Protein AF-A0A9N8RZ15-F1 (afdb_monomer_lite)

Structure (mmCIF, N/CA/C/O backbone):
data_AF-A0A9N8RZ15-F1
#
_entry.id   AF-A0A9N8RZ15-F1
#
loop_
_atom_site.group_PDB
_atom_site.id
_atom_site.type_symbol
_atom_site.label_atom_id
_atom_site.label_alt_id
_atom_site.label_comp_id
_atom_site.label_asym_id
_atom_site.label_entity_id
_atom_site.label_seq_id
_atom_site.pdbx_PDB_ins_code
_atom_site.Cartn_x
_atom_site.Cartn_y
_atom_s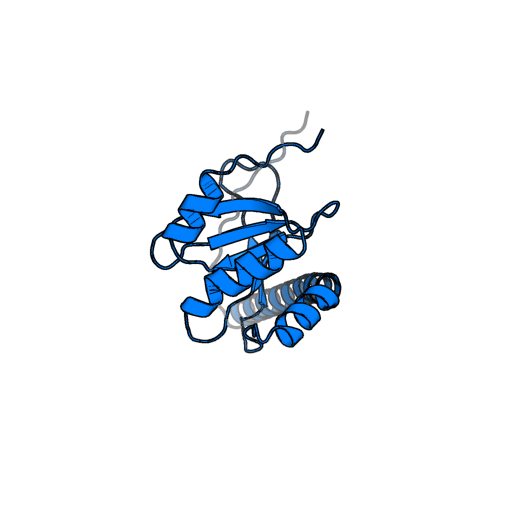ite.Cartn_z
_atom_site.occupancy
_atom_site.B_iso_or_equiv
_atom_site.auth_seq_id
_atom_site.auth_comp_id
_atom_site.auth_asym_id
_atom_site.auth_atom_id
_atom_site.pdbx_PDB_model_num
ATOM 1 N N . MET A 1 1 ? 39.766 15.321 6.191 1.00 40.81 1 MET A N 1
ATOM 2 C CA . MET A 1 1 ? 38.307 15.365 5.941 1.00 40.81 1 MET A CA 1
ATOM 3 C C . MET A 1 1 ? 38.066 15.424 4.437 1.00 40.81 1 MET A C 1
ATOM 5 O O . MET A 1 1 ? 38.219 16.479 3.840 1.00 40.81 1 MET A O 1
ATOM 9 N N . THR A 1 2 ? 37.776 14.293 3.799 1.00 40.31 2 THR A N 1
ATOM 10 C CA . THR A 1 2 ? 37.582 14.197 2.342 1.00 40.31 2 THR A CA 1
ATOM 11 C C . THR A 1 2 ? 36.113 14.468 2.009 1.00 40.31 2 THR A C 1
ATOM 13 O O . THR A 1 2 ? 35.238 13.669 2.340 1.00 40.31 2 THR A O 1
ATOM 16 N N . ARG A 1 3 ? 35.825 15.623 1.391 1.00 45.47 3 ARG A N 1
ATOM 17 C CA . ARG A 1 3 ? 34.489 15.970 0.877 1.00 45.47 3 ARG A CA 1
ATOM 18 C C . ARG A 1 3 ? 34.093 14.960 -0.208 1.00 45.47 3 ARG A C 1
ATOM 20 O O . ARG A 1 3 ? 34.758 14.879 -1.237 1.00 45.47 3 ARG A O 1
ATOM 27 N N . ARG A 1 4 ? 33.016 14.194 0.007 1.00 47.06 4 ARG A N 1
ATOM 28 C CA . ARG A 1 4 ? 32.385 13.389 -1.053 1.00 47.06 4 ARG A CA 1
ATOM 29 C C . ARG A 1 4 ? 31.860 14.338 -2.132 1.00 47.06 4 ARG A C 1
ATOM 31 O O . ARG A 1 4 ? 30.998 15.163 -1.854 1.00 47.06 4 ARG A O 1
ATOM 38 N N . SER A 1 5 ? 32.398 14.211 -3.341 1.00 45.09 5 SER A N 1
ATOM 39 C CA . SER A 1 5 ? 31.876 14.837 -4.556 1.00 45.09 5 SER A CA 1
ATOM 40 C C . SER A 1 5 ? 30.460 14.318 -4.821 1.00 45.09 5 SER A C 1
ATOM 42 O O . SER A 1 5 ? 30.264 13.156 -5.175 1.00 45.09 5 SER A O 1
ATOM 44 N N . THR A 1 6 ? 29.459 15.169 -4.615 1.00 53.53 6 THR A N 1
ATOM 45 C CA . THR A 1 6 ? 28.098 14.992 -5.127 1.00 53.53 6 THR A CA 1
ATOM 46 C C . THR A 1 6 ? 28.079 15.435 -6.586 1.00 53.53 6 THR A C 1
ATOM 48 O O . THR A 1 6 ? 27.642 16.535 -6.910 1.00 53.53 6 THR A O 1
ATOM 51 N N . SER A 1 7 ? 28.598 14.595 -7.485 1.00 54.72 7 SER A N 1
ATOM 52 C CA . SER A 1 7 ? 28.380 14.818 -8.917 1.00 54.72 7 SER A CA 1
ATOM 53 C C . SER A 1 7 ? 26.886 14.645 -9.221 1.00 54.72 7 SER A C 1
ATOM 55 O O . SER A 1 7 ? 26.322 13.609 -8.851 1.00 54.72 7 SER A O 1
ATOM 57 N N . PRO A 1 8 ? 26.219 15.629 -9.851 1.00 55.81 8 PRO A N 1
ATOM 58 C CA . PRO A 1 8 ? 24.822 15.494 -10.229 1.00 55.81 8 PRO A CA 1
ATOM 59 C C . PRO A 1 8 ? 24.697 14.349 -11.235 1.00 55.81 8 PRO A C 1
ATOM 61 O O . PRO A 1 8 ? 25.443 14.273 -12.210 1.00 55.81 8 PRO A O 1
ATOM 64 N N . PHE A 1 9 ? 23.768 13.430 -10.983 1.00 58.12 9 PHE A N 1
ATOM 65 C CA . PHE A 1 9 ? 23.451 12.362 -11.922 1.00 58.12 9 PHE A CA 1
ATOM 66 C C . PHE A 1 9 ? 22.898 12.995 -13.205 1.00 58.12 9 PHE A C 1
ATOM 68 O O . PHE A 1 9 ? 21.742 13.414 -13.249 1.00 58.12 9 PHE A O 1
ATOM 75 N N . GLN A 1 10 ? 23.726 13.107 -14.243 1.00 71.69 10 GLN A N 1
ATOM 76 C CA . GLN A 1 10 ? 23.285 13.598 -15.540 1.00 71.69 10 GLN A CA 1
ATOM 77 C C . GLN A 1 10 ? 22.619 12.441 -16.285 1.00 71.69 10 GLN A C 1
ATOM 79 O O . GLN A 1 10 ? 23.270 11.474 -16.684 1.00 71.69 10 GLN A O 1
ATOM 84 N N . TYR A 1 11 ? 21.295 12.510 -16.426 1.00 74.50 11 TYR A N 1
ATOM 85 C CA . TYR A 1 11 ? 20.537 11.512 -17.171 1.00 74.50 11 TYR A CA 1
ATOM 86 C C . TYR A 1 11 ? 20.988 11.510 -18.639 1.00 74.50 11 TYR A C 1
ATOM 88 O O . TYR A 1 11 ? 20.808 12.495 -19.352 1.00 74.50 11 TYR A O 1
ATOM 96 N N . LYS A 1 12 ? 21.569 10.394 -19.092 1.00 79.81 12 LYS A N 1
ATOM 97 C CA . LYS A 1 12 ? 21.875 10.154 -20.506 1.00 79.81 12 LYS A CA 1
ATOM 98 C C . LYS A 1 12 ? 20.713 9.394 -21.138 1.00 79.81 12 LYS A C 1
ATOM 100 O O . LYS A 1 12 ? 20.416 8.271 -20.727 1.00 79.81 12 LYS A O 1
ATOM 105 N N . HIS A 1 13 ? 20.081 9.994 -22.143 1.00 83.19 13 HIS A N 1
ATOM 106 C CA . HIS A 1 13 ? 19.050 9.321 -22.925 1.00 83.19 13 HIS A CA 1
ATOM 107 C C . HIS A 1 13 ? 19.671 8.162 -23.735 1.00 83.19 13 HIS A C 1
ATOM 109 O O . HIS A 1 13 ? 20.679 8.393 -24.408 1.00 83.19 13 HIS A O 1
ATOM 115 N N . PRO A 1 14 ? 19.119 6.934 -23.679 1.00 86.81 14 PRO A N 1
ATOM 116 C CA . PRO A 1 14 ? 19.582 5.823 -24.510 1.00 86.81 14 PRO A CA 1
ATOM 117 C C . PRO A 1 14 ? 19.335 6.137 -25.992 1.00 86.81 14 PRO A C 1
ATOM 119 O O . PRO A 1 14 ? 18.185 6.331 -26.371 1.00 86.81 14 PRO A O 1
ATOM 122 N N . SER A 1 15 ? 20.375 6.185 -26.829 1.00 89.19 15 SER A N 1
ATOM 123 C CA . SER A 1 15 ? 20.234 6.524 -28.259 1.00 89.19 15 SER A CA 1
ATOM 124 C C . SER A 1 15 ? 20.608 5.384 -29.204 1.00 89.19 15 SER A C 1
ATOM 126 O O . SER A 1 15 ? 20.327 5.450 -30.398 1.00 89.19 15 SER A O 1
ATOM 128 N N . THR A 1 16 ? 21.203 4.311 -28.682 1.00 93.06 16 THR A N 1
ATOM 129 C CA . THR A 1 16 ? 21.512 3.098 -29.452 1.00 93.06 16 THR A CA 1
ATOM 130 C C . THR A 1 16 ? 20.626 1.930 -29.034 1.00 93.06 16 THR A C 1
ATOM 132 O O . THR A 1 16 ? 20.180 1.851 -27.889 1.00 93.06 16 THR A O 1
ATOM 135 N N . TYR A 1 17 ? 20.425 0.963 -29.934 1.00 91.06 17 TYR A N 1
ATOM 136 C CA . TYR A 1 17 ? 19.676 -0.261 -29.623 1.00 91.06 17 TYR A CA 1
ATOM 137 C C . TYR A 1 17 ? 20.213 -0.972 -28.368 1.00 91.06 17 TYR A C 1
ATOM 139 O O . TYR A 1 17 ? 19.442 -1.349 -27.487 1.00 91.06 17 TYR A O 1
ATOM 147 N N . ALA A 1 18 ? 21.538 -1.095 -28.236 1.00 92.06 18 ALA A N 1
ATOM 148 C CA . ALA A 1 18 ? 22.164 -1.718 -27.071 1.00 92.06 18 ALA A CA 1
ATOM 149 C C . ALA A 1 18 ? 21.862 -0.959 -25.765 1.00 92.06 18 ALA A C 1
ATOM 151 O O . ALA A 1 18 ? 21.526 -1.577 -24.753 1.00 92.06 18 ALA A O 1
ATOM 152 N N . GLU A 1 19 ? 21.928 0.376 -25.782 1.00 90.75 19 GLU A N 1
ATOM 153 C CA . GLU A 1 19 ? 21.587 1.204 -24.620 1.00 90.75 19 GLU A CA 1
ATOM 154 C C . GLU A 1 19 ? 20.097 1.102 -24.264 1.00 90.75 19 GLU A C 1
ATOM 156 O O . GLU A 1 19 ? 19.759 1.010 -23.081 1.00 90.75 19 GLU A O 1
ATOM 161 N N . ILE A 1 20 ? 19.211 1.058 -25.265 1.00 91.56 20 ILE A N 1
ATOM 162 C CA . ILE A 1 20 ? 17.765 0.879 -25.073 1.00 91.56 20 ILE A CA 1
ATOM 163 C C . ILE A 1 20 ? 17.482 -0.475 -24.412 1.00 91.56 20 ILE A C 1
ATOM 165 O O . ILE A 1 20 ? 16.758 -0.538 -23.418 1.00 91.56 20 ILE A O 1
ATOM 169 N N . VAL A 1 21 ? 18.106 -1.557 -24.892 1.00 92.81 21 VAL A N 1
ATOM 170 C CA . VAL A 1 21 ? 17.965 -2.896 -24.297 1.00 92.81 21 VAL A CA 1
ATOM 171 C C . VAL A 1 21 ? 18.454 -2.914 -22.846 1.00 92.81 21 VAL A C 1
ATOM 173 O O . VAL A 1 21 ? 17.796 -3.491 -21.978 1.00 92.81 21 VAL A O 1
ATOM 176 N N . VAL A 1 22 ? 19.582 -2.266 -22.536 1.00 91.88 22 VAL A N 1
ATOM 177 C CA . VAL A 1 22 ? 20.084 -2.161 -21.153 1.00 91.88 22 VAL A CA 1
ATOM 178 C C . VAL A 1 22 ? 19.117 -1.370 -20.270 1.00 91.88 22 VAL A C 1
ATOM 180 O O . VAL A 1 22 ? 18.841 -1.789 -19.143 1.00 91.88 22 VAL A O 1
ATOM 183 N N . ALA A 1 23 ? 18.577 -0.256 -20.765 1.00 87.81 23 ALA A N 1
ATOM 184 C CA . ALA A 1 23 ? 17.588 0.537 -20.042 1.00 87.81 23 ALA A CA 1
ATOM 185 C C . ALA A 1 23 ? 16.316 -0.277 -19.751 1.00 87.81 23 ALA A C 1
ATOM 187 O O . ALA A 1 23 ? 15.852 -0.293 -18.608 1.00 87.81 23 ALA A O 1
ATOM 188 N N . ALA A 1 24 ? 15.816 -1.031 -20.735 1.00 88.62 24 ALA A N 1
ATOM 189 C CA . ALA A 1 24 ? 14.664 -1.916 -20.575 1.00 88.62 24 ALA A CA 1
ATOM 190 C C . ALA A 1 24 ? 14.923 -3.020 -19.534 1.00 88.62 24 ALA A C 1
ATOM 192 O O . ALA A 1 24 ? 14.106 -3.228 -18.636 1.00 88.62 24 ALA A O 1
ATOM 193 N N . LYS A 1 25 ? 16.095 -3.673 -19.572 1.00 92.25 25 LYS A N 1
ATOM 194 C CA . LYS A 1 25 ? 16.487 -4.678 -18.565 1.00 92.25 25 LYS A CA 1
ATOM 195 C C . LYS A 1 25 ? 16.540 -4.091 -17.153 1.00 92.25 25 LYS A C 1
ATOM 197 O O . LYS A 1 25 ? 16.067 -4.723 -16.209 1.00 92.25 25 LYS A O 1
ATOM 202 N N . ARG A 1 26 ? 17.076 -2.875 -16.995 1.00 88.56 26 ARG A N 1
ATOM 203 C CA . ARG A 1 26 ? 17.105 -2.171 -15.700 1.00 88.56 26 ARG A CA 1
ATOM 204 C C . ARG A 1 26 ? 15.699 -1.842 -15.201 1.00 88.56 26 ARG A C 1
ATOM 206 O O . ARG A 1 26 ? 15.416 -2.065 -14.026 1.00 88.56 26 ARG A O 1
ATOM 213 N N . ALA A 1 27 ? 14.821 -1.349 -16.074 1.00 87.12 27 ALA A N 1
ATOM 214 C CA . ALA A 1 27 ? 13.430 -1.062 -15.728 1.00 87.12 27 ALA A CA 1
ATOM 215 C C . ALA A 1 27 ? 12.683 -2.333 -15.292 1.00 87.12 27 ALA A C 1
ATOM 217 O O . ALA A 1 27 ? 12.009 -2.328 -14.263 1.00 87.12 27 ALA A O 1
ATOM 218 N N . HIS A 1 28 ? 12.877 -3.440 -16.011 1.00 88.81 28 HIS A N 1
ATOM 219 C CA . HIS A 1 28 ? 12.292 -4.734 -15.668 1.00 88.81 28 HIS A CA 1
ATOM 220 C C . HIS A 1 28 ? 12.787 -5.258 -14.310 1.00 88.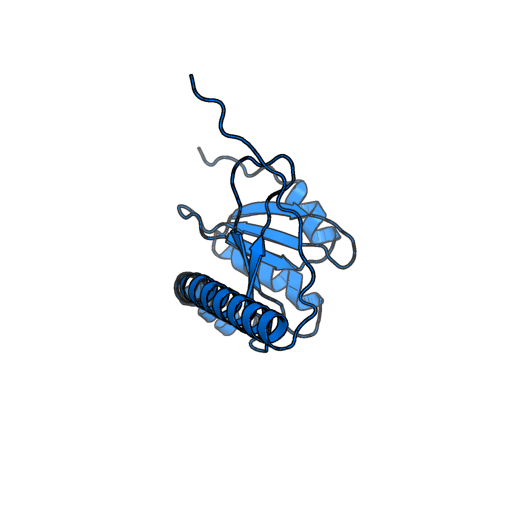81 28 HIS A C 1
ATOM 222 O O . HIS A 1 28 ? 11.984 -5.632 -13.457 1.00 88.81 28 HIS A O 1
ATOM 228 N N . ALA A 1 29 ? 14.100 -5.213 -14.059 1.00 90.50 29 ALA A N 1
ATOM 229 C CA . ALA A 1 29 ? 14.669 -5.610 -12.770 1.00 90.50 29 ALA A CA 1
ATOM 230 C C . ALA A 1 29 ? 14.134 -4.749 -11.611 1.00 90.50 29 ALA A C 1
ATOM 232 O O . ALA A 1 29 ? 13.782 -5.277 -10.555 1.00 90.50 29 ALA A O 1
ATOM 233 N N . LYS A 1 30 ? 14.008 -3.430 -11.822 1.00 86.62 30 LYS A N 1
ATOM 234 C CA . LYS A 1 30 ? 13.390 -2.515 -10.853 1.00 86.62 30 LYS A CA 1
ATOM 235 C C . LYS A 1 30 ? 11.936 -2.902 -10.575 1.00 86.62 30 LYS A C 1
ATOM 237 O O . LYS A 1 30 ? 11.548 -2.982 -9.412 1.00 86.62 30 LYS A O 1
ATOM 242 N N . ARG A 1 31 ? 11.155 -3.200 -11.618 1.00 85.50 31 ARG A N 1
ATOM 243 C CA . ARG A 1 31 ? 9.754 -3.613 -11.475 1.00 85.50 31 ARG A CA 1
ATOM 244 C C . ARG A 1 31 ? 9.616 -4.908 -10.675 1.00 85.50 31 ARG A C 1
ATOM 246 O O . ARG A 1 31 ? 8.783 -4.964 -9.778 1.00 85.50 31 ARG A O 1
ATOM 253 N N . ILE A 1 32 ? 10.453 -5.914 -10.932 1.00 89.19 32 ILE A N 1
ATOM 254 C CA . ILE A 1 32 ? 10.466 -7.159 -10.141 1.00 89.19 32 ILE A CA 1
ATOM 255 C C . ILE A 1 32 ? 10.766 -6.865 -8.667 1.00 89.19 32 ILE A C 1
ATOM 257 O O . ILE A 1 32 ? 10.096 -7.392 -7.781 1.00 89.19 32 ILE A O 1
ATOM 261 N N . ALA A 1 33 ? 11.748 -6.006 -8.385 1.00 88.06 33 ALA A N 1
ATOM 262 C CA . ALA A 1 33 ? 12.084 -5.641 -7.011 1.00 88.06 33 ALA A CA 1
ATOM 263 C C . ALA A 1 33 ? 10.913 -4.943 -6.292 1.00 88.06 33 ALA A C 1
ATOM 265 O O . ALA A 1 33 ? 10.646 -5.236 -5.125 1.00 88.06 33 ALA A O 1
ATOM 266 N N . GLU A 1 34 ? 10.189 -4.061 -6.985 1.00 85.19 34 GLU A N 1
ATOM 267 C CA . GLU A 1 34 ? 8.977 -3.416 -6.466 1.00 85.19 34 GLU A CA 1
ATOM 268 C C . GLU A 1 34 ? 7.857 -4.424 -6.192 1.00 85.19 34 GLU A C 1
ATOM 270 O O . GLU A 1 34 ? 7.251 -4.366 -5.123 1.00 85.19 34 GLU A O 1
ATOM 275 N N . LEU A 1 35 ? 7.615 -5.371 -7.106 1.00 86.69 35 LEU A N 1
ATOM 276 C CA . LEU A 1 35 ? 6.614 -6.429 -6.928 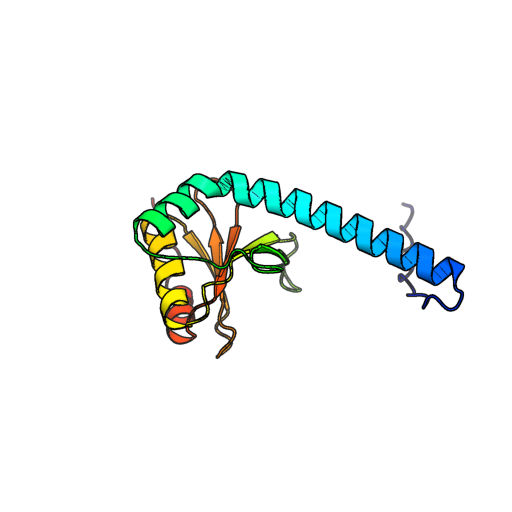1.00 86.69 35 LEU A CA 1
ATOM 277 C C . LEU A 1 35 ? 6.947 -7.324 -5.731 1.00 86.69 35 LEU A C 1
ATOM 279 O O . LEU A 1 35 ? 6.086 -7.578 -4.892 1.00 86.69 35 LEU A O 1
ATOM 283 N N . ASN A 1 36 ? 8.210 -7.727 -5.586 1.00 89.31 36 ASN A N 1
ATOM 284 C CA . ASN A 1 36 ? 8.666 -8.515 -4.440 1.00 89.31 36 ASN A CA 1
ATOM 285 C C . ASN A 1 36 ? 8.513 -7.752 -3.117 1.00 89.31 36 ASN A C 1
ATOM 287 O O . ASN A 1 36 ? 8.174 -8.338 -2.088 1.00 89.31 36 ASN A O 1
ATOM 291 N N . ALA A 1 37 ? 8.757 -6.440 -3.120 1.00 87.06 37 ALA A N 1
ATOM 292 C CA . ALA A 1 37 ? 8.566 -5.607 -1.940 1.00 87.06 37 ALA A CA 1
ATOM 293 C C . ALA A 1 37 ? 7.074 -5.409 -1.606 1.00 87.06 37 ALA A C 1
ATOM 295 O O . ALA A 1 37 ? 6.706 -5.465 -0.432 1.00 87.06 37 ALA A O 1
ATOM 296 N N . ALA A 1 38 ? 6.221 -5.223 -2.618 1.00 87.75 38 ALA A N 1
ATOM 297 C CA . ALA A 1 38 ? 4.773 -5.123 -2.454 1.00 87.75 38 ALA A CA 1
ATOM 298 C C . ALA A 1 38 ? 4.173 -6.438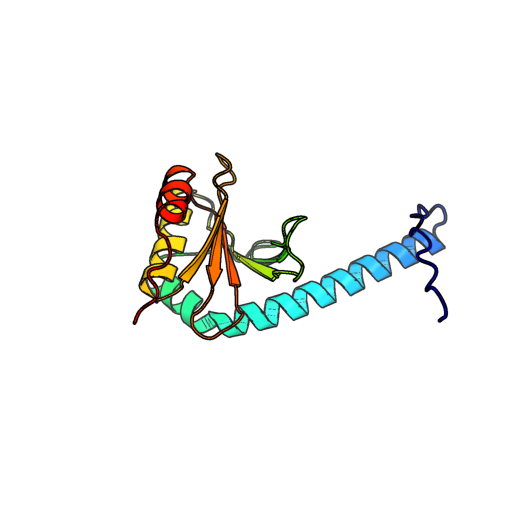 -1.933 1.00 87.75 38 ALA A C 1
ATOM 300 O O . ALA A 1 38 ? 3.414 -6.409 -0.969 1.00 87.75 38 ALA A O 1
ATOM 301 N N . SER A 1 39 ? 4.580 -7.584 -2.490 1.00 90.62 39 SER A N 1
ATOM 302 C CA . SER A 1 39 ? 4.124 -8.922 -2.082 1.00 90.62 39 SER A CA 1
ATOM 303 C C . SER A 1 39 ? 4.303 -9.157 -0.581 1.00 90.62 39 SER A C 1
ATOM 305 O O . SER A 1 39 ? 3.353 -9.546 0.091 1.00 90.62 39 SER A O 1
ATOM 307 N N . LYS A 1 40 ? 5.466 -8.803 -0.016 1.00 90.31 40 LYS A N 1
ATOM 308 C CA . LYS A 1 40 ? 5.703 -8.908 1.435 1.00 90.31 40 LYS A CA 1
ATOM 309 C C . LYS A 1 40 ? 4.713 -8.087 2.263 1.00 90.31 40 LYS A C 1
ATOM 311 O O . LYS A 1 40 ? 4.285 -8.541 3.320 1.00 90.31 40 LYS A O 1
ATOM 316 N N . MET A 1 41 ? 4.369 -6.878 1.812 1.00 90.00 41 MET A N 1
ATOM 317 C CA . MET A 1 41 ? 3.374 -6.052 2.502 1.00 90.00 41 MET A CA 1
ATOM 318 C C . MET A 1 41 ? 1.968 -6.631 2.361 1.00 90.00 41 MET A C 1
ATOM 320 O O . MET A 1 41 ? 1.253 -6.665 3.356 1.00 90.00 41 MET A O 1
ATOM 324 N N . ILE A 1 42 ? 1.603 -7.117 1.171 1.00 90.94 42 ILE A N 1
ATOM 325 C CA . ILE A 1 42 ? 0.300 -7.739 0.897 1.00 90.94 42 ILE A CA 1
ATOM 326 C C . ILE A 1 42 ? 0.092 -8.950 1.810 1.00 90.94 42 ILE A C 1
ATOM 328 O O . ILE A 1 42 ? -0.898 -8.992 2.531 1.00 90.94 42 ILE A O 1
ATOM 332 N N . THR A 1 43 ? 1.056 -9.874 1.873 1.00 92.19 43 THR A N 1
ATOM 333 C CA . THR A 1 43 ? 0.990 -11.034 2.778 1.00 92.19 43 THR A CA 1
ATOM 334 C C . THR A 1 43 ? 0.870 -10.605 4.242 1.00 92.19 43 THR A C 1
ATOM 336 O O . THR A 1 43 ? 0.120 -11.194 5.011 1.00 92.19 43 THR A O 1
ATOM 339 N N . ALA A 1 44 ? 1.556 -9.534 4.651 1.00 90.94 44 ALA A N 1
ATOM 340 C CA . ALA A 1 44 ? 1.477 -9.055 6.029 1.00 90.94 44 ALA A CA 1
ATOM 341 C C . ALA A 1 44 ? 0.094 -8.487 6.411 1.00 90.94 44 ALA A C 1
ATOM 343 O O . ALA A 1 44 ? -0.251 -8.493 7.597 1.00 90.94 44 ALA A O 1
ATOM 344 N N . ILE A 1 45 ? -0.679 -7.987 5.441 1.00 92.06 45 ILE A N 1
ATOM 345 C CA . ILE A 1 45 ? -2.031 -7.435 5.644 1.00 92.06 45 ILE A CA 1
ATOM 346 C C . ILE A 1 45 ? -3.145 -8.382 5.181 1.00 92.06 45 ILE A C 1
ATOM 348 O O . ILE A 1 45 ? -4.316 -8.027 5.266 1.00 92.06 45 ILE A O 1
ATOM 352 N N . GLU A 1 46 ? -2.807 -9.584 4.713 1.00 93.56 46 GLU A N 1
ATOM 353 C CA . GLU A 1 46 ? -3.760 -10.577 4.209 1.00 93.56 46 GLU A CA 1
ATOM 354 C C . GLU A 1 46 ? -4.931 -10.851 5.173 1.00 93.56 46 GLU A C 1
ATOM 356 O O . GLU A 1 46 ? -6.072 -10.830 4.712 1.00 93.56 46 GLU A O 1
ATOM 361 N N . PRO A 1 47 ? -4.731 -10.992 6.503 1.00 93.19 47 PRO A N 1
ATOM 362 C CA . PRO A 1 47 ? -5.852 -11.174 7.428 1.00 93.19 47 PRO A CA 1
ATOM 363 C C . PRO A 1 47 ? -6.819 -9.984 7.458 1.00 93.19 47 PRO A C 1
ATOM 365 O O . PRO A 1 47 ? -8.015 -10.155 7.692 1.00 93.19 47 PRO A O 1
ATOM 368 N N . ASP A 1 48 ? -6.311 -8.769 7.240 1.00 92.19 48 ASP A N 1
ATOM 369 C CA . ASP A 1 48 ? -7.139 -7.569 7.168 1.00 92.19 48 ASP A CA 1
ATO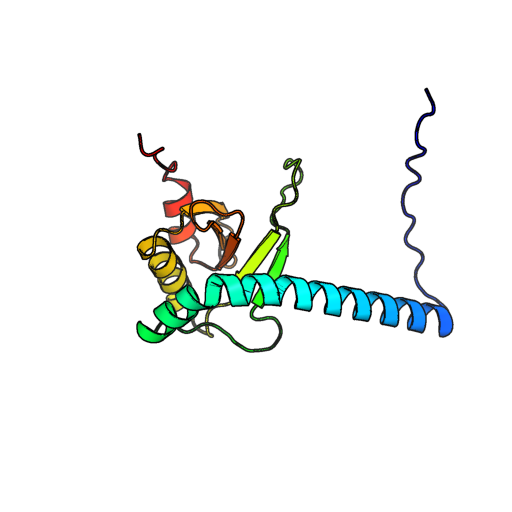M 370 C C . ASP A 1 48 ? -7.913 -7.526 5.849 1.00 92.19 48 ASP A C 1
ATOM 372 O O . ASP A 1 48 ? -9.109 -7.251 5.858 1.00 92.19 48 ASP A O 1
ATOM 376 N N . LEU A 1 49 ? -7.270 -7.883 4.734 1.00 91.06 49 LEU A N 1
ATOM 377 C CA . LEU A 1 49 ? -7.918 -7.982 3.425 1.00 91.06 49 LEU A CA 1
ATOM 378 C C . LEU A 1 49 ? -9.025 -9.047 3.403 1.00 91.06 49 LEU A C 1
ATOM 380 O O . LEU A 1 49 ? -10.124 -8.781 2.916 1.00 91.06 49 LEU A O 1
ATOM 384 N N . ALA A 1 50 ? -8.777 -10.220 3.990 1.00 92.69 50 ALA A N 1
ATOM 385 C CA . ALA A 1 50 ? -9.776 -11.278 4.122 1.00 92.69 50 ALA A CA 1
ATOM 386 C C . ALA A 1 50 ? -10.982 -10.817 4.956 1.00 92.69 50 ALA A C 1
ATOM 388 O O . ALA A 1 50 ? -12.130 -11.090 4.604 1.00 92.69 50 ALA A O 1
ATOM 389 N N . ALA A 1 51 ? -10.738 -10.065 6.033 1.00 91.69 51 ALA A N 1
ATOM 390 C CA . ALA A 1 51 ? -11.807 -9.514 6.855 1.00 91.69 51 ALA A CA 1
ATOM 391 C C . ALA A 1 51 ? -12.637 -8.448 6.122 1.00 91.69 51 ALA A C 1
ATOM 393 O O . ALA A 1 51 ? -13.851 -8.407 6.306 1.00 91.69 51 ALA A O 1
ATOM 394 N N . LEU A 1 52 ? -12.016 -7.616 5.277 1.00 89.38 52 LEU A N 1
ATOM 395 C CA . LEU A 1 52 ? -12.744 -6.670 4.422 1.00 89.38 52 LEU A CA 1
ATOM 396 C C . LEU A 1 52 ? -13.661 -7.400 3.439 1.00 89.38 52 LEU A C 1
ATOM 398 O O . LEU A 1 52 ? -14.842 -7.067 3.336 1.00 89.38 52 LEU A O 1
ATOM 402 N N . ALA A 1 53 ? -13.147 -8.437 2.776 1.00 89.56 53 ALA A N 1
ATOM 403 C CA . ALA A 1 53 ? -13.931 -9.239 1.843 1.00 89.56 53 ALA A CA 1
ATOM 404 C C . ALA A 1 53 ? -15.118 -9.930 2.538 1.00 89.56 53 ALA A C 1
ATOM 406 O O . ALA A 1 53 ? -16.221 -9.945 1.994 1.00 89.56 53 ALA A O 1
ATOM 407 N N . ALA A 1 54 ? -14.926 -10.428 3.765 1.00 89.94 54 ALA A N 1
ATOM 408 C CA . ALA A 1 54 ? -16.001 -11.005 4.576 1.00 89.94 54 ALA A CA 1
ATOM 409 C C . ALA A 1 54 ? -17.101 -9.988 4.945 1.00 89.94 54 ALA A C 1
ATOM 411 O O . ALA A 1 54 ? -18.244 -10.374 5.169 1.00 89.94 54 ALA A O 1
ATOM 412 N N . GLN A 1 55 ? -16.777 -8.691 4.975 1.00 88.06 55 GLN A N 1
ATOM 413 C CA . GLN A 1 55 ? -17.728 -7.591 5.182 1.00 88.06 55 GLN A CA 1
ATOM 414 C C . GLN A 1 55 ? -18.345 -7.073 3.869 1.00 88.06 55 GLN A C 1
ATOM 416 O O . GLN A 1 55 ? -19.074 -6.082 3.881 1.00 88.06 55 GLN A O 1
ATOM 421 N N . GLY A 1 56 ? -18.046 -7.703 2.727 1.00 86.31 56 GLY A N 1
ATOM 422 C CA . GLY A 1 56 ? -18.501 -7.257 1.407 1.00 86.31 56 GLY A CA 1
ATOM 423 C C . GLY A 1 56 ? -17.762 -6.022 0.878 1.00 86.31 56 GLY A C 1
ATOM 424 O O . GLY A 1 56 ? -18.230 -5.379 -0.061 1.00 86.31 56 GLY A O 1
ATOM 425 N N . ILE A 1 57 ? -16.618 -5.665 1.472 1.00 87.50 57 ILE A N 1
ATOM 426 C CA . ILE A 1 57 ? -15.772 -4.557 1.025 1.00 87.50 57 ILE A CA 1
ATOM 427 C C . ILE A 1 57 ? -14.683 -5.126 0.121 1.00 87.50 57 ILE A C 1
ATOM 429 O O . ILE A 1 57 ? -13.693 -5.698 0.579 1.00 87.50 57 ILE A O 1
ATOM 433 N N . TYR A 1 58 ? -14.874 -4.956 -1.184 1.00 85.31 58 TYR A N 1
ATOM 434 C CA . TYR A 1 58 ? -13.966 -5.479 -2.199 1.00 85.31 58 TYR A CA 1
ATOM 435 C C . TYR A 1 58 ? -12.966 -4.430 -2.681 1.00 85.31 58 TYR A C 1
ATOM 437 O O . TYR A 1 58 ? -13.277 -3.248 -2.841 1.00 85.31 58 TYR A O 1
ATOM 445 N N . TYR A 1 59 ? -11.762 -4.903 -2.977 1.00 86.50 59 TYR A N 1
ATOM 446 C CA . TYR A 1 59 ? -10.654 -4.124 -3.512 1.00 86.50 59 TYR A CA 1
ATOM 447 C C . TYR A 1 59 ? -10.260 -4.623 -4.898 1.00 86.50 59 TYR A C 1
ATOM 449 O O . TYR A 1 59 ? -10.571 -5.749 -5.286 1.00 86.50 59 TYR A O 1
ATOM 457 N N . SER A 1 60 ? -9.576 -3.774 -5.659 1.00 85.75 60 SER A N 1
ATOM 458 C CA . SER A 1 60 ? -9.129 -4.140 -6.997 1.00 85.75 60 SER A CA 1
ATOM 459 C C . SER A 1 60 ? -7.967 -5.142 -6.932 1.00 85.75 60 SER A C 1
ATOM 461 O O . SER A 1 60 ? -7.026 -4.980 -6.153 1.00 85.75 60 SER A O 1
ATOM 463 N N . ILE A 1 61 ? -8.023 -6.175 -7.774 1.00 83.12 61 ILE A N 1
ATOM 464 C CA . ILE A 1 61 ? -6.998 -7.230 -7.912 1.00 83.12 61 ILE A CA 1
ATOM 465 C C . ILE A 1 61 ? -6.308 -7.216 -9.287 1.00 83.12 61 ILE A C 1
ATOM 467 O O . ILE A 1 61 ? -5.532 -8.116 -9.592 1.00 83.12 61 ILE A O 1
ATOM 471 N N . GLY A 1 62 ? -6.633 -6.233 -10.132 1.00 78.94 62 GLY A N 1
ATOM 472 C CA . GLY A 1 62 ? -6.078 -6.118 -11.479 1.00 78.94 62 GLY A CA 1
ATOM 473 C C . GLY A 1 62 ? -4.653 -5.565 -11.508 1.00 78.94 62 GLY A C 1
ATOM 474 O O . GLY A 1 62 ? -4.046 -5.250 -10.481 1.00 78.94 62 GLY A O 1
ATOM 475 N N . ASP A 1 63 ? -4.132 -5.384 -12.717 1.00 73.69 63 ASP A N 1
ATOM 476 C CA . ASP A 1 63 ? -2.831 -4.754 -12.902 1.00 73.69 63 ASP A CA 1
ATOM 477 C C . ASP A 1 63 ? -2.807 -3.358 -12.264 1.00 73.69 63 ASP A C 1
ATOM 479 O O . ASP A 1 63 ? -3.748 -2.575 -12.386 1.00 73.69 63 ASP A O 1
ATOM 483 N N . TYR A 1 64 ? -1.713 -3.047 -11.564 1.00 73.75 64 TYR A N 1
ATOM 484 C CA . TYR A 1 64 ? -1.520 -1.777 -10.850 1.00 73.75 64 TYR A CA 1
ATOM 485 C C . TYR A 1 64 ? -2.551 -1.476 -9.745 1.00 73.75 64 TYR A C 1
ATOM 487 O O . TYR A 1 64 ? -2.632 -0.335 -9.297 1.00 73.75 64 TYR A O 1
ATOM 495 N N . SER A 1 65 ? -3.290 -2.468 -9.242 1.00 81.75 65 SER A N 1
ATOM 496 C CA . SER A 1 65 ? -4.235 -2.247 -8.139 1.00 81.75 65 SER A CA 1
ATOM 497 C C . SER A 1 65 ? -3.574 -2.162 -6.761 1.00 81.75 65 SER A C 1
ATOM 499 O O . SER A 1 65 ? -4.059 -1.454 -5.876 1.00 81.75 65 SER A O 1
ATOM 501 N N . MET A 1 66 ? -2.461 -2.884 -6.584 1.00 88.00 66 MET A N 1
ATOM 502 C CA . MET A 1 66 ? -1.678 -2.925 -5.353 1.00 88.00 66 MET A CA 1
ATOM 503 C C . MET A 1 66 ? -0.198 -2.725 -5.650 1.00 88.00 66 MET A C 1
ATOM 505 O O . MET A 1 66 ? 0.460 -3.575 -6.252 1.00 88.00 66 MET A O 1
ATOM 509 N N . TYR A 1 67 ? 0.347 -1.586 -5.239 1.00 88.19 67 TYR A N 1
ATOM 510 C CA . TYR A 1 67 ? 1.748 -1.253 -5.486 1.00 88.19 67 TYR A CA 1
ATOM 511 C C . TYR A 1 67 ? 2.297 -0.310 -4.423 1.00 88.19 67 TYR A C 1
ATOM 513 O O . TYR A 1 67 ? 1.554 0.375 -3.723 1.00 88.19 67 TYR A O 1
ATOM 521 N N . LEU A 1 68 ? 3.621 -0.281 -4.286 1.00 89.94 68 LEU A N 1
ATOM 522 C CA . LEU A 1 68 ? 4.268 0.625 -3.347 1.00 89.94 68 LEU A CA 1
ATOM 523 C C . LEU A 1 68 ? 4.310 2.040 -3.912 1.00 89.94 68 LEU A C 1
ATOM 525 O O . LEU A 1 68 ? 4.798 2.263 -5.019 1.00 89.94 68 LEU A O 1
ATOM 529 N N . VAL A 1 69 ? 3.854 2.990 -3.108 1.00 89.06 69 VAL A N 1
ATOM 530 C CA . VAL A 1 69 ? 3.992 4.422 -3.353 1.00 89.06 69 VAL A CA 1
ATOM 531 C C . VAL A 1 69 ? 4.947 5.024 -2.336 1.00 89.06 69 VAL A C 1
ATOM 533 O O . VAL A 1 69 ? 4.975 4.625 -1.166 1.00 89.06 69 VAL A O 1
ATOM 536 N N . ASP A 1 70 ? 5.749 5.975 -2.800 1.00 86.75 70 ASP A N 1
ATOM 537 C CA . ASP A 1 70 ? 6.499 6.847 -1.910 1.00 86.75 70 ASP A CA 1
ATOM 538 C C . ASP A 1 70 ? 5.571 7.964 -1.432 1.00 86.75 70 ASP A C 1
ATOM 540 O O . ASP A 1 70 ? 4.908 8.629 -2.229 1.00 86.75 70 ASP A O 1
ATOM 544 N N . TRP A 1 71 ? 5.488 8.114 -0.120 1.00 83.12 71 TRP A N 1
ATOM 545 C CA . TRP A 1 71 ? 4.679 9.114 0.557 1.00 83.12 71 TRP A CA 1
ATOM 546 C C . TRP A 1 71 ? 5.530 10.220 1.186 1.00 83.12 71 TRP A C 1
ATOM 548 O O . TRP A 1 71 ? 4.978 11.135 1.795 1.00 83.12 71 TRP A O 1
ATOM 558 N N . SER A 1 72 ? 6.858 10.154 1.054 1.00 75.94 72 SER A N 1
ATOM 559 C CA . SER A 1 72 ? 7.733 11.217 1.545 1.00 75.94 72 SER A CA 1
ATOM 560 C C . SER A 1 72 ? 7.382 12.560 0.901 1.00 75.94 72 SER A C 1
ATOM 562 O O . SER A 1 72 ? 7.177 12.677 -0.308 1.00 75.94 72 SER A O 1
ATOM 564 N N . THR A 1 73 ? 7.265 13.586 1.738 1.00 64.75 73 THR A N 1
ATOM 565 C CA . THR A 1 73 ? 7.250 14.983 1.298 1.00 64.75 73 THR A CA 1
ATOM 566 C C . THR A 1 73 ? 8.691 15.490 1.213 1.00 64.75 73 THR A C 1
ATOM 568 O O . THR A 1 73 ? 9.598 14.901 1.798 1.00 64.75 73 THR A O 1
ATOM 571 N N . SER A 1 74 ? 8.936 16.589 0.494 1.00 56.47 74 SER A N 1
ATOM 572 C CA . SER A 1 74 ? 10.286 17.164 0.333 1.00 56.47 74 SER A CA 1
ATOM 573 C C . SER A 1 74 ? 10.972 17.545 1.654 1.00 56.47 74 SER A C 1
ATOM 575 O O . SER A 1 74 ? 12.178 17.768 1.678 1.00 56.47 74 SER A O 1
ATOM 577 N N . THR A 1 75 ? 10.208 17.638 2.741 1.00 58.66 75 THR A N 1
ATOM 578 C CA . THR A 1 75 ? 10.653 17.953 4.103 1.00 58.66 75 THR A CA 1
ATOM 579 C C . THR A 1 75 ? 10.886 16.721 4.982 1.00 58.66 75 THR A C 1
ATOM 581 O O . THR A 1 75 ? 11.501 16.851 6.040 1.00 58.66 75 THR A O 1
ATOM 584 N N . ASP A 1 76 ? 10.442 15.528 4.576 1.00 61.88 76 ASP A N 1
ATOM 585 C CA . ASP A 1 76 ? 10.624 14.306 5.359 1.00 61.88 76 ASP A CA 1
ATOM 586 C C . ASP A 1 76 ? 12.041 13.737 5.168 1.00 61.88 76 ASP A C 1
ATOM 588 O O . ASP A 1 76 ? 12.445 13.348 4.074 1.00 61.88 76 ASP A O 1
ATOM 592 N N . SER A 1 77 ? 12.797 13.605 6.261 1.00 57.97 77 SER A N 1
ATOM 593 C CA . SER A 1 77 ? 14.143 13.006 6.253 1.00 57.97 77 SER A CA 1
ATOM 594 C C . SER A 1 77 ? 14.141 11.484 6.051 1.00 57.97 77 SER A C 1
ATOM 596 O O . SER A 1 77 ? 15.188 10.885 5.806 1.00 57.97 77 SER A O 1
ATOM 598 N N . THR A 1 78 ? 12.975 10.839 6.172 1.00 63.06 78 THR A N 1
ATOM 599 C CA . THR A 1 78 ? 12.826 9.381 6.122 1.00 63.06 78 THR A CA 1
ATOM 600 C C . THR A 1 78 ? 11.796 8.982 5.072 1.00 63.06 78 THR A C 1
ATOM 602 O O . THR A 1 78 ? 10.637 9.382 5.147 1.00 63.06 78 THR A O 1
ATOM 605 N N . ALA A 1 79 ? 12.202 8.135 4.122 1.00 67.06 79 ALA A N 1
ATOM 606 C CA . ALA A 1 79 ? 11.317 7.625 3.078 1.00 67.06 79 ALA A CA 1
ATOM 607 C C . ALA A 1 79 ? 10.139 6.835 3.682 1.00 67.06 79 ALA A C 1
ATOM 609 O O . ALA A 1 79 ? 10.328 5.785 4.310 1.00 67.06 79 ALA A O 1
ATOM 610 N N . LYS A 1 80 ? 8.911 7.321 3.473 1.00 81.81 80 LYS A N 1
ATOM 611 C CA . LYS A 1 80 ? 7.675 6.651 3.893 1.00 81.81 80 LYS A CA 1
ATOM 612 C C . LYS A 1 80 ? 7.125 5.858 2.713 1.00 81.81 80 LYS A C 1
ATOM 614 O O . LYS A 1 80 ? 6.476 6.414 1.841 1.00 81.81 80 LYS A O 1
ATOM 619 N N . LYS A 1 81 ? 7.364 4.546 2.682 1.00 88.00 81 LYS A N 1
ATOM 620 C CA . LYS A 1 81 ? 6.710 3.662 1.704 1.00 88.00 81 LYS A CA 1
ATOM 621 C C . LYS A 1 81 ? 5.354 3.206 2.226 1.00 88.00 81 LYS A C 1
ATOM 623 O O . LYS A 1 81 ? 5.255 2.792 3.382 1.00 88.00 81 LYS A O 1
ATOM 628 N N . ALA A 1 82 ? 4.349 3.239 1.363 1.00 91.50 82 ALA A N 1
ATOM 629 C CA . ALA A 1 82 ? 3.011 2.744 1.651 1.00 91.50 82 ALA A CA 1
ATOM 630 C C . ALA A 1 82 ? 2.541 1.813 0.536 1.00 91.50 82 ALA A C 1
ATOM 632 O O . ALA A 1 82 ? 2.849 2.040 -0.633 1.00 91.50 82 ALA A O 1
ATOM 633 N N . LEU A 1 83 ? 1.789 0.773 0.884 1.00 92.81 83 LEU A N 1
ATOM 634 C CA . LEU A 1 83 ? 1.091 -0.044 -0.099 1.00 92.81 83 LEU A CA 1
ATOM 635 C C . LEU A 1 83 ? -0.192 0.681 -0.506 1.00 92.81 83 LEU A C 1
ATOM 637 O O . LEU A 1 83 ? -1.115 0.814 0.294 1.00 92.81 83 LEU A O 1
ATOM 641 N N . ARG A 1 84 ? -0.251 1.171 -1.738 1.00 91.31 84 ARG A N 1
ATOM 642 C CA . ARG A 1 84 ? -1.487 1.701 -2.299 1.00 91.31 84 ARG A CA 1
ATOM 643 C C . ARG A 1 84 ? -2.428 0.554 -2.618 1.00 91.31 84 ARG A C 1
ATOM 645 O O . ARG A 1 84 ? -1.990 -0.415 -3.230 1.00 91.31 84 ARG A O 1
ATOM 652 N N . ILE A 1 85 ? -3.686 0.679 -2.208 1.00 90.88 85 ILE A N 1
ATOM 653 C CA . ILE A 1 85 ? -4.739 -0.290 -2.508 1.00 90.88 85 ILE A CA 1
ATOM 654 C C . ILE A 1 85 ? -5.880 0.459 -3.183 1.00 90.88 85 ILE A C 1
ATOM 656 O O . ILE A 1 85 ? -6.514 1.322 -2.577 1.00 90.88 85 ILE A O 1
ATOM 660 N N . SER A 1 86 ? -6.120 0.149 -4.452 1.00 85.69 86 SER A N 1
ATOM 661 C CA . SER A 1 86 ? -7.242 0.716 -5.194 1.00 85.69 86 SER A CA 1
ATOM 662 C C . SER A 1 86 ? -8.555 0.051 -4.785 1.00 85.69 86 SER A C 1
ATOM 664 O O . SER A 1 86 ? -8.654 -1.179 -4.717 1.00 85.69 86 SER A O 1
ATOM 666 N N . HIS A 1 87 ? -9.585 0.864 -4.560 1.00 77.12 87 HIS A N 1
ATOM 667 C CA . HIS A 1 87 ? -10.950 0.369 -4.414 1.00 77.12 87 HIS A CA 1
ATOM 668 C C . HIS A 1 87 ? -11.510 -0.069 -5.781 1.00 77.12 87 HIS A C 1
ATOM 670 O O . HIS A 1 87 ? -10.967 0.266 -6.838 1.00 77.12 87 HIS A O 1
ATOM 676 N N . SER A 1 88 ? -12.579 -0.866 -5.774 1.00 64.56 88 SER A N 1
ATOM 677 C CA . SER A 1 88 ? -13.301 -1.226 -7.005 1.00 64.56 88 SER A CA 1
ATOM 678 C C . SER A 1 88 ? -13.992 0.005 -7.628 1.00 64.56 88 SER A C 1
ATOM 680 O O . SER A 1 88 ? -14.120 1.025 -6.961 1.00 64.56 88 SER A O 1
ATOM 682 N N . LEU A 1 89 ? -14.413 -0.085 -8.899 1.00 57.38 89 LEU A N 1
ATOM 683 C CA . LEU A 1 89 ? -14.830 0.988 -9.838 1.00 57.38 89 LEU A CA 1
ATOM 684 C C . LEU A 1 89 ? -15.783 2.109 -9.348 1.00 57.38 89 LEU A C 1
ATOM 686 O O . LEU A 1 89 ? -16.045 3.034 -10.111 1.00 57.38 89 LEU A O 1
ATOM 690 N N . TRP A 1 90 ? -16.275 2.088 -8.109 1.00 57.22 90 TRP A N 1
ATOM 691 C CA . TRP A 1 90 ? -17.168 3.108 -7.562 1.00 57.22 90 TRP A CA 1
ATOM 692 C C . TRP A 1 90 ? -16.535 3.799 -6.347 1.00 57.22 90 TRP A C 1
ATOM 694 O O . TRP A 1 90 ? -16.206 3.155 -5.351 1.00 57.22 90 TRP A O 1
ATOM 704 N N . GLY A 1 91 ? -16.376 5.125 -6.428 1.00 54.72 91 GLY A N 1
ATOM 705 C CA . GLY A 1 91 ? -15.746 5.957 -5.390 1.00 54.72 91 GLY A CA 1
ATOM 706 C C . GLY A 1 91 ? -16.429 5.906 -4.019 1.00 54.72 91 GLY A C 1
ATOM 707 O O . GLY A 1 91 ? -15.780 6.138 -3.006 1.00 54.72 91 GLY A O 1
ATOM 708 N N . GLU A 1 92 ? -17.704 5.515 -3.953 1.00 60.69 92 GLU A N 1
ATOM 709 C CA . GLU A 1 92 ? -18.445 5.349 -2.692 1.00 60.69 92 GLU A CA 1
ATOM 710 C C . GLU A 1 92 ? -17.889 4.219 -1.804 1.00 60.69 92 GLU A C 1
ATOM 712 O O . GLU A 1 92 ? -18.092 4.216 -0.588 1.00 60.69 92 GLU A O 1
ATOM 717 N N . TYR A 1 93 ? -17.146 3.266 -2.380 1.00 69.62 93 TYR A N 1
ATOM 718 C CA . TYR A 1 93 ? -16.490 2.201 -1.613 1.00 69.62 93 TYR A CA 1
ATOM 719 C C . TYR A 1 93 ? -15.147 2.629 -1.012 1.00 69.62 93 TYR A C 1
ATOM 721 O O . TYR A 1 93 ? -14.629 1.929 -0.140 1.00 69.62 93 TYR A O 1
ATOM 729 N N . ALA A 1 94 ? -14.599 3.770 -1.436 1.00 79.56 94 ALA A N 1
ATOM 730 C CA . ALA A 1 94 ? -13.314 4.276 -0.969 1.00 79.56 94 ALA A CA 1
ATOM 731 C C . ALA A 1 94 ? -13.366 4.612 0.533 1.00 79.56 94 ALA A C 1
ATOM 733 O O . ALA A 1 94 ? -12.607 4.060 1.331 1.00 79.56 94 ALA A O 1
ATOM 734 N N . ASP A 1 95 ? -14.363 5.400 0.945 1.00 88.38 95 ASP A N 1
ATOM 735 C CA . ASP A 1 95 ? -14.552 5.799 2.347 1.00 88.38 95 ASP A CA 1
ATOM 736 C C . ASP A 1 95 ? -14.902 4.603 3.239 1.00 88.38 95 ASP A C 1
ATOM 738 O O . ASP A 1 95 ? -14.437 4.507 4.380 1.00 88.38 95 ASP A O 1
ATOM 742 N N . ARG A 1 96 ? -15.668 3.639 2.705 1.00 88.06 96 ARG A N 1
ATOM 743 C CA . ARG A 1 96 ? -15.982 2.381 3.401 1.00 88.06 96 ARG A CA 1
ATOM 744 C C . ARG A 1 96 ? -14.723 1.579 3.691 1.00 88.06 96 ARG A C 1
ATOM 746 O O . ARG A 1 96 ? -14.574 1.066 4.797 1.00 88.06 96 ARG A O 1
ATOM 753 N N . MET A 1 97 ? -13.809 1.501 2.726 1.00 89.12 97 MET A N 1
ATOM 754 C CA . MET A 1 97 ? -12.545 0.798 2.901 1.00 89.12 97 MET A CA 1
ATOM 755 C C . MET A 1 97 ? -11.689 1.449 3.987 1.00 89.12 97 MET A C 1
ATOM 757 O O . MET A 1 97 ? -11.209 0.752 4.881 1.00 89.12 97 MET A O 1
ATOM 761 N N . VAL A 1 98 ? -11.547 2.779 3.963 1.00 91.25 98 VAL A N 1
ATOM 762 C CA . VAL A 1 98 ? -10.807 3.505 5.006 1.00 91.25 98 VAL A CA 1
ATOM 763 C C . VAL A 1 98 ? -11.445 3.279 6.377 1.00 91.25 98 VAL A C 1
ATOM 765 O O . VAL A 1 98 ? -10.755 2.900 7.322 1.00 91.25 98 VAL A O 1
ATOM 768 N N . SER A 1 99 ? -12.764 3.439 6.474 1.00 91.38 99 SER A N 1
ATOM 769 C CA . SER A 1 99 ? -13.520 3.263 7.719 1.00 91.38 99 SER A CA 1
ATOM 770 C C . SER A 1 99 ? -13.372 1.854 8.290 1.00 91.38 99 SER A C 1
ATOM 772 O O . SER A 1 99 ? -13.190 1.688 9.495 1.00 91.38 99 SER A O 1
ATOM 774 N N . ALA A 1 100 ? -13.383 0.831 7.436 1.00 91.81 100 ALA A N 1
ATOM 775 C CA . ALA A 1 100 ? -13.225 -0.552 7.860 1.00 91.81 100 ALA A CA 1
ATOM 776 C C . ALA A 1 100 ? -11.813 -0.852 8.387 1.00 91.81 100 ALA A C 1
ATOM 778 O O . ALA A 1 100 ? -11.670 -1.556 9.386 1.00 91.81 100 ALA A O 1
ATOM 779 N N . PHE A 1 101 ? -10.763 -0.272 7.796 1.00 93.00 101 PHE A N 1
ATOM 780 C CA . PHE A 1 101 ? -9.419 -0.364 8.374 1.00 93.00 101 PHE A CA 1
ATOM 781 C C . PHE A 1 101 ? -9.323 0.355 9.726 1.00 93.00 101 PHE A C 1
ATOM 783 O O . PHE A 1 101 ? -8.752 -0.198 10.669 1.00 93.00 101 PHE A O 1
ATOM 790 N N . LEU A 1 102 ? -9.913 1.548 9.853 1.00 93.31 102 LEU A N 1
ATOM 791 C CA . LEU A 1 102 ? -9.951 2.290 11.120 1.00 93.31 102 LEU A CA 1
ATOM 792 C C . LEU A 1 102 ? -10.690 1.509 12.216 1.00 93.31 102 LEU A C 1
ATOM 794 O O . LEU A 1 102 ? -10.186 1.393 13.330 1.00 93.31 102 LEU A O 1
ATOM 798 N N . ALA A 1 103 ? -11.826 0.887 11.891 1.00 92.31 103 ALA A N 1
ATOM 799 C CA . ALA A 1 103 ? -12.581 0.035 12.814 1.00 92.31 103 ALA A CA 1
ATOM 800 C C . ALA A 1 103 ? -11.778 -1.188 13.296 1.00 92.31 103 ALA A C 1
ATOM 802 O O . ALA A 1 103 ? -12.016 -1.705 14.386 1.00 92.31 103 ALA A O 1
ATOM 803 N N . ARG A 1 104 ? -10.788 -1.633 12.513 1.00 90.38 104 ARG A N 1
ATOM 804 C CA . ARG A 1 104 ? -9.840 -2.700 12.878 1.00 90.38 104 ARG A CA 1
ATOM 805 C C . ARG A 1 104 ? -8.618 -2.190 13.648 1.00 90.38 104 ARG A C 1
ATOM 807 O O . ARG A 1 104 ? -7.672 -2.942 13.878 1.00 90.38 104 ARG A O 1
ATOM 814 N N . GLY A 1 105 ? -8.625 -0.919 14.040 1.00 91.12 105 GLY A N 1
ATOM 815 C CA . GLY A 1 105 ? -7.585 -0.294 14.844 1.00 91.12 105 GLY A CA 1
ATOM 816 C C . GLY A 1 105 ? -6.416 0.262 14.041 1.00 91.12 105 GLY A C 1
ATOM 817 O O . GLY A 1 105 ? -5.402 0.604 14.641 1.00 91.12 105 GLY A O 1
ATOM 818 N N . TRP A 1 106 ? -6.503 0.366 12.710 1.00 94.12 106 TRP A N 1
ATOM 819 C CA . TRP A 1 106 ? -5.503 1.128 11.959 1.00 94.12 106 TRP A CA 1
ATOM 820 C C . TRP A 1 106 ? -5.543 2.602 12.365 1.00 94.12 106 TRP A C 1
ATOM 822 O O . TRP A 1 106 ? -6.598 3.145 12.678 1.00 94.12 106 TRP A O 1
ATOM 832 N N . VAL A 1 107 ? -4.379 3.247 12.369 1.00 92.06 107 VAL A N 1
ATOM 833 C CA . VAL A 1 107 ? -4.230 4.638 12.811 1.00 92.06 107 VAL A CA 1
ATOM 834 C C . VAL A 1 107 ? -3.955 5.521 11.604 1.00 92.06 107 VAL A C 1
ATOM 836 O O . VAL A 1 107 ? -3.170 5.145 10.732 1.00 92.06 107 VAL A O 1
ATOM 839 N N . VAL A 1 108 ? -4.574 6.698 11.559 1.00 92.25 108 VAL A N 1
ATOM 840 C CA . VAL A 1 108 ? -4.266 7.717 10.550 1.00 92.25 108 VAL A CA 1
ATOM 841 C C . VAL A 1 108 ? -2.870 8.277 10.822 1.00 92.25 108 VAL A C 1
ATOM 843 O O . VAL A 1 108 ? -2.622 8.824 11.892 1.00 92.25 108 VAL A O 1
ATOM 846 N N . ASP A 1 109 ? -1.955 8.112 9.867 1.00 89.25 109 ASP A N 1
ATOM 847 C CA . ASP A 1 109 ? -0.606 8.697 9.918 1.00 89.25 109 ASP A CA 1
ATOM 848 C C . ASP A 1 109 ? -0.627 10.090 9.264 1.00 89.25 109 ASP A C 1
ATOM 850 O O . ASP A 1 109 ? -0.041 11.035 9.780 1.00 89.25 109 ASP A O 1
ATOM 854 N N . GLU A 1 110 ? -1.319 10.223 8.126 1.00 88.56 110 GLU A N 1
ATOM 855 C CA . GLU A 1 110 ? -1.434 11.471 7.363 1.00 88.56 110 GLU A CA 1
ATOM 856 C C . GLU A 1 110 ? -2.664 11.426 6.442 1.00 88.56 110 GLU A C 1
ATOM 858 O O . GLU A 1 110 ? -3.043 10.358 5.962 1.00 88.56 110 GLU A O 1
ATOM 863 N N . ALA A 1 111 ? -3.264 12.575 6.133 1.00 89.06 111 ALA A N 1
ATOM 864 C CA . ALA A 1 111 ? -4.315 12.698 5.125 1.00 89.06 111 ALA A CA 1
ATOM 865 C C . ALA A 1 111 ? -4.018 13.885 4.197 1.00 89.06 111 ALA A C 1
ATOM 867 O O . ALA A 1 111 ? -3.579 14.940 4.652 1.00 89.06 111 ALA A O 1
ATOM 868 N N . LYS A 1 112 ? -4.226 13.691 2.890 1.00 87.88 112 LYS A N 1
ATOM 869 C CA . LYS A 1 112 ? -3.996 14.685 1.833 1.00 87.88 112 LYS A CA 1
ATOM 870 C C . LYS A 1 112 ? -5.317 14.937 1.097 1.00 87.88 112 LYS A C 1
ATOM 872 O O . LYS A 1 112 ? -5.638 14.170 0.184 1.00 87.88 112 LYS A O 1
ATOM 877 N N . PRO A 1 113 ? -6.100 15.951 1.507 1.00 84.62 113 PRO A N 1
ATOM 878 C CA . PRO A 1 113 ? -7.276 16.379 0.761 1.00 84.62 113 PRO A CA 1
ATOM 879 C C . PRO A 1 113 ? -6.816 17.090 -0.520 1.00 84.62 113 PRO A C 1
ATOM 881 O O . PRO A 1 113 ? -6.136 18.110 -0.457 1.00 84.62 113 PRO A O 1
ATOM 884 N N . ASP A 1 114 ? -7.145 16.513 -1.674 1.00 85.25 114 ASP A N 1
ATOM 885 C CA . ASP A 1 114 ? -6.723 16.970 -3.009 1.00 85.25 114 ASP A CA 1
ATOM 886 C C . ASP A 1 114 ? -7.863 16.759 -4.024 1.00 85.25 114 ASP A C 1
ATOM 888 O O . ASP A 1 114 ? -7.718 16.135 -5.081 1.00 85.25 114 ASP A O 1
ATOM 892 N N . GLY A 1 115 ? -9.076 17.172 -3.640 1.00 78.38 115 GLY A N 1
ATOM 893 C CA . GLY A 1 115 ? -10.274 17.010 -4.461 1.00 78.38 115 GLY A CA 1
ATOM 894 C C . GLY A 1 115 ? -10.573 15.547 -4.793 1.00 78.38 115 GLY A C 1
ATOM 895 O O . GLY A 1 115 ? -10.722 14.700 -3.910 1.00 78.38 115 GLY A O 1
ATOM 896 N N . ARG A 1 116 ? -10.622 15.238 -6.095 1.00 70.31 116 ARG A N 1
ATOM 897 C CA . ARG A 1 116 ? -10.913 13.891 -6.625 1.00 70.31 116 ARG A CA 1
ATOM 898 C C . ARG A 1 116 ? -9.826 12.855 -6.335 1.00 70.31 116 ARG A C 1
ATOM 900 O O . ARG A 1 116 ? -10.097 11.670 -6.466 1.00 70.31 116 ARG A O 1
ATOM 907 N N . MET A 1 117 ? -8.619 13.289 -5.977 1.00 75.50 117 MET A N 1
ATOM 908 C CA . MET A 1 117 ? -7.472 12.414 -5.708 1.00 75.50 117 MET A CA 1
ATOM 909 C C . MET A 1 117 ? -7.110 12.394 -4.221 1.00 75.50 117 MET A C 1
ATOM 911 O O . MET A 1 117 ? -5.967 12.094 -3.861 1.00 75.50 117 MET A O 1
ATOM 915 N N . SER A 1 118 ? -8.079 12.730 -3.363 1.00 86.25 118 SER A N 1
ATOM 916 C CA . SER A 1 118 ? -7.905 12.731 -1.916 1.00 86.25 118 SER A CA 1
ATOM 917 C C . SER A 1 118 ? -7.532 11.345 -1.410 1.00 86.25 118 SER A C 1
ATOM 919 O O . SER A 1 118 ? -8.045 10.314 -1.851 1.00 86.25 118 SER A O 1
ATOM 921 N N . LYS A 1 119 ? -6.564 11.318 -0.500 1.00 90.19 119 LYS A N 1
ATOM 922 C CA . LYS A 1 119 ? -5.909 10.078 -0.100 1.00 90.19 119 LYS A CA 1
ATOM 923 C C . LYS A 1 119 ? -5.431 10.146 1.333 1.00 90.19 119 LYS A C 1
ATOM 925 O O . LYS A 1 119 ? -4.963 11.177 1.812 1.00 90.19 119 LYS A O 1
ATOM 930 N N . VAL A 1 120 ? -5.526 9.010 2.001 1.00 91.25 120 VAL A N 1
ATOM 931 C CA . VAL A 1 120 ? -5.162 8.842 3.401 1.00 91.25 120 VAL A CA 1
ATOM 932 C C . VAL A 1 120 ? -4.078 7.787 3.529 1.00 91.25 120 VAL A C 1
ATOM 934 O O . VAL A 1 120 ? -4.068 6.776 2.822 1.00 91.25 120 VAL A O 1
ATOM 937 N N . LEU A 1 121 ? -3.147 8.049 4.433 1.00 92.44 121 LEU A N 1
ATOM 938 C CA . LEU A 1 121 ? -2.108 7.137 4.852 1.00 92.44 121 LEU A CA 1
ATOM 939 C C . LEU A 1 121 ? -2.517 6.533 6.193 1.00 92.44 121 LEU A C 1
ATOM 941 O O . LEU A 1 121 ? -2.560 7.224 7.212 1.00 92.44 121 LEU A O 1
ATOM 945 N N . LEU A 1 122 ? -2.791 5.233 6.196 1.00 93.31 122 LEU A N 1
ATOM 946 C CA . LEU A 1 122 ? -3.053 4.482 7.416 1.00 93.31 122 LEU A CA 1
ATOM 947 C C . LEU A 1 122 ? -1.826 3.663 7.793 1.00 93.31 122 LEU A C 1
ATOM 949 O O . LEU A 1 122 ? -1.145 3.099 6.936 1.00 93.31 122 LEU A O 1
ATO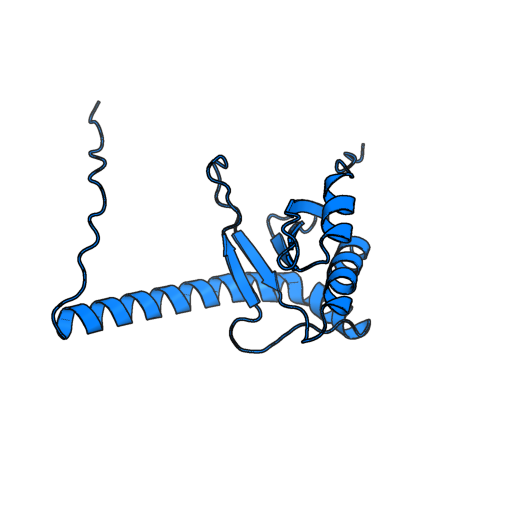M 953 N N . ARG A 1 123 ? -1.568 3.549 9.091 1.00 93.75 123 ARG A N 1
ATOM 954 C CA . ARG A 1 123 ? -0.497 2.737 9.659 1.00 93.75 123 ARG A CA 1
ATOM 955 C C . ARG A 1 123 ? -1.081 1.677 10.575 1.00 93.75 123 ARG A C 1
ATOM 957 O O . ARG A 1 123 ? -1.909 1.964 11.440 1.00 93.75 123 ARG A O 1
ATOM 964 N N . ARG A 1 124 ? -0.598 0.446 10.432 1.00 91.62 124 ARG A N 1
ATOM 965 C CA . ARG A 1 124 ? -0.983 -0.638 11.335 1.00 91.62 124 ARG A CA 1
ATOM 966 C C . ARG A 1 124 ? -0.321 -0.430 12.706 1.00 91.62 124 ARG A C 1
ATOM 968 O O . ARG A 1 124 ? 0.893 -0.180 12.749 1.00 91.62 124 ARG A O 1
ATOM 975 N N . PRO A 1 125 ? -1.056 -0.561 13.826 1.00 89.31 125 PRO A N 1
ATOM 976 C CA . PRO A 1 125 ? -0.515 -0.349 15.166 1.00 89.31 125 PRO A CA 1
ATOM 977 C C . PRO A 1 125 ? 0.739 -1.169 15.422 1.00 89.31 125 PRO A C 1
ATOM 979 O O . PRO A 1 125 ? 0.839 -2.309 14.977 1.00 89.31 125 PRO A O 1
ATOM 982 N N . LYS A 1 126 ? 1.692 -0.587 16.158 1.00 86.69 126 LYS A N 1
ATOM 983 C CA . LYS A 1 126 ? 2.946 -1.245 16.574 1.00 86.69 126 LYS A CA 1
ATOM 984 C C . LYS A 1 126 ? 3.823 -1.757 15.417 1.00 86.69 126 LYS A C 1
ATOM 986 O O . LYS A 1 126 ? 4.816 -2.435 15.657 1.00 86.69 126 LYS A O 1
ATOM 991 N N . THR A 1 127 ? 3.509 -1.405 14.168 1.00 87.75 127 THR A N 1
ATOM 992 C CA . THR A 1 127 ? 4.309 -1.759 12.991 1.00 87.75 127 THR A CA 1
ATOM 993 C C . THR A 1 127 ? 4.637 -0.522 12.154 1.00 87.75 127 THR A C 1
ATOM 995 O O . THR A 1 127 ? 4.075 0.560 12.340 1.00 87.75 127 THR A O 1
ATOM 998 N N . ARG A 1 128 ? 5.560 -0.693 11.201 1.00 87.19 128 ARG A N 1
ATOM 999 C CA . ARG A 1 128 ? 5.875 0.308 10.167 1.00 87.19 128 ARG A CA 1
ATOM 1000 C C . ARG A 1 128 ? 5.071 0.107 8.878 1.00 87.19 128 ARG A C 1
ATOM 1002 O O . ARG A 1 128 ? 5.328 0.814 7.905 1.00 87.19 128 ARG A O 1
ATOM 1009 N N . ILE A 1 129 ? 4.149 -0.859 8.854 1.00 90.88 129 ILE A N 1
ATOM 1010 C CA . ILE A 1 129 ? 3.328 -1.155 7.679 1.00 90.88 129 ILE A CA 1
ATOM 1011 C C . ILE A 1 129 ? 2.350 -0.006 7.487 1.00 90.88 129 ILE A C 1
ATOM 1013 O O . ILE A 1 129 ? 1.635 0.374 8.418 1.00 90.88 129 ILE A O 1
ATOM 1017 N N . ARG A 1 130 ? 2.337 0.533 6.272 1.00 93.81 130 ARG A N 1
ATOM 1018 C CA . ARG A 1 130 ? 1.458 1.622 5.876 1.00 93.81 130 ARG A CA 1
ATOM 1019 C C . ARG A 1 130 ? 0.707 1.259 4.615 1.00 93.81 130 ARG A C 1
ATOM 1021 O O . ARG A 1 130 ? 1.280 0.632 3.723 1.00 93.81 130 ARG A O 1
ATOM 1028 N N . ILE A 1 131 ? -0.533 1.707 4.538 1.00 93.25 131 ILE A N 1
ATOM 1029 C CA . ILE A 1 131 ? -1.367 1.595 3.350 1.00 93.25 131 ILE A CA 1
ATOM 1030 C C . ILE A 1 131 ? -1.841 2.981 2.930 1.00 93.25 131 ILE A C 1
ATOM 1032 O O . ILE A 1 131 ? -2.129 3.828 3.774 1.00 93.25 131 ILE A O 1
ATOM 1036 N N . SER A 1 132 ? -1.883 3.209 1.624 1.00 93.00 132 SER A N 1
ATOM 1037 C CA . SER A 1 132 ? -2.467 4.405 1.032 1.00 93.00 132 SER A CA 1
ATOM 1038 C C . SER A 1 132 ? -3.797 4.036 0.400 1.00 93.00 132 SER A C 1
ATOM 1040 O O . SER A 1 132 ? -3.860 3.140 -0.443 1.00 93.00 132 SER A O 1
ATOM 1042 N N . LEU A 1 133 ? -4.844 4.739 0.810 1.00 91.44 133 LEU A N 1
ATOM 1043 C CA . LEU A 1 133 ? -6.200 4.537 0.324 1.00 91.44 133 LEU A CA 1
ATOM 1044 C C . LEU A 1 133 ? -6.726 5.844 -0.249 1.00 91.44 133 LEU A C 1
ATOM 1046 O O . LEU A 1 133 ? -6.409 6.923 0.255 1.00 91.44 133 LEU A O 1
ATOM 1050 N N . GLU A 1 134 ? -7.517 5.739 -1.306 1.00 89.38 134 GLU A N 1
ATOM 1051 C CA . GLU A 1 134 ? -8.298 6.868 -1.799 1.00 89.38 134 GLU A CA 1
ATOM 1052 C C . GLU A 1 134 ? -9.539 7.034 -0.932 1.00 89.38 134 GLU A C 1
ATOM 1054 O O . GLU A 1 134 ? -10.033 6.071 -0.345 1.00 89.38 134 GLU A O 1
ATOM 1059 N N . CYS A 1 135 ? -9.998 8.270 -0.809 1.00 87.56 135 CYS A N 1
ATOM 1060 C CA . CYS A 1 135 ? -11.212 8.627 -0.089 1.00 87.56 135 CYS A CA 1
ATOM 1061 C C . CYS A 1 135 ? -11.791 9.909 -0.681 1.00 87.56 135 CYS A C 1
ATOM 1063 O O . CYS A 1 135 ? -11.137 10.594 -1.471 1.00 87.56 135 CYS A O 1
ATOM 1065 N N . SER A 1 136 ? -13.021 10.238 -0.310 1.00 88.25 136 SER A N 1
ATOM 1066 C CA . SER A 1 136 ? -13.600 11.534 -0.622 1.00 88.25 136 SER A CA 1
ATOM 1067 C C . SER A 1 136 ? -12.819 12.652 0.072 1.00 88.25 136 SER A C 1
ATOM 1069 O O . SER A 1 136 ? -12.213 12.478 1.134 1.00 88.25 136 SER A O 1
ATOM 1071 N N . GLU A 1 137 ? -12.829 13.836 -0.535 1.00 87.38 137 GLU A N 1
ATOM 1072 C CA . GLU A 1 137 ? -12.161 15.014 0.023 1.00 87.38 137 GLU A CA 1
ATOM 1073 C C . GLU A 1 137 ? -12.700 15.377 1.410 1.00 87.38 137 GLU A C 1
ATOM 1075 O O . GLU A 1 137 ? -11.929 15.697 2.315 1.00 87.38 137 GLU A O 1
ATOM 1080 N N . GLU A 1 138 ? -14.016 15.281 1.599 1.00 86.94 138 GLU A N 1
ATOM 1081 C CA . GLU A 1 138 ? -14.656 15.582 2.878 1.00 86.94 138 GLU A CA 1
ATOM 1082 C C . GLU A 1 138 ? -14.241 14.587 3.962 1.00 86.94 138 GLU A C 1
ATOM 1084 O O . GLU A 1 138 ? -13.939 14.994 5.087 1.00 86.94 138 GLU A O 1
ATOM 1089 N N . PHE A 1 139 ? -14.113 13.304 3.617 1.00 87.31 139 PHE A N 1
ATOM 1090 C CA . PHE A 1 139 ? -13.605 12.301 4.544 1.00 87.31 139 PHE A CA 1
ATOM 1091 C C . PHE A 1 139 ? -12.131 12.549 4.894 1.00 87.31 139 PHE A C 1
ATOM 1093 O O . PHE A 1 139 ? -11.762 12.553 6.069 1.00 87.31 139 PHE A O 1
ATOM 1100 N N . ALA A 1 140 ? -11.288 12.875 3.908 1.00 87.94 140 ALA A N 1
ATOM 1101 C CA . ALA A 1 140 ? -9.894 13.248 4.155 1.00 87.94 140 ALA A CA 1
ATOM 1102 C C . ALA A 1 140 ? -9.774 14.477 5.078 1.00 87.94 140 ALA A C 1
ATOM 1104 O O . ALA A 1 140 ? -8.987 14.458 6.026 1.00 87.94 140 ALA A O 1
ATOM 1105 N N . LYS A 1 141 ? -10.589 15.521 4.861 1.00 88.56 141 LYS A N 1
ATOM 1106 C CA . LYS A 1 141 ? -10.638 16.719 5.722 1.00 88.56 141 LYS A CA 1
ATOM 1107 C C . LYS A 1 141 ? -11.044 16.388 7.156 1.00 88.56 141 LYS A C 1
ATOM 1109 O O . LYS A 1 141 ? -10.485 16.970 8.086 1.00 88.56 141 LYS A O 1
ATOM 1114 N N . GLN A 1 142 ? -11.999 15.480 7.353 1.00 88.06 142 GLN A N 1
ATOM 1115 C CA . GLN A 1 142 ? -12.398 15.028 8.689 1.00 88.06 142 GLN A CA 1
ATOM 1116 C C . GLN A 1 142 ? -11.235 14.337 9.406 1.00 88.06 142 GLN A C 1
ATOM 1118 O O . GLN A 1 142 ? -10.957 14.652 10.562 1.00 88.06 142 GLN A O 1
ATOM 1123 N N . LEU A 1 143 ? -10.501 13.470 8.704 1.00 87.00 143 LEU A N 1
ATOM 1124 C CA . LEU A 1 143 ? -9.348 12.765 9.264 1.00 87.00 143 LEU A CA 1
ATOM 1125 C C . LEU A 1 143 ? -8.154 13.691 9.542 1.00 87.00 143 LEU A C 1
ATOM 1127 O O . LEU A 1 143 ? -7.437 13.464 10.512 1.00 87.00 143 LEU A O 1
ATOM 1131 N N . CYS A 1 144 ? -7.968 14.771 8.773 1.00 81.69 144 CYS A N 1
ATOM 1132 C CA . CYS A 1 144 ? -6.971 15.808 9.081 1.00 81.69 144 CYS A CA 1
ATOM 1133 C C . CYS A 1 144 ? -7.239 16.532 10.411 1.00 81.69 144 CYS A C 1
ATOM 1135 O O . CYS A 1 144 ? -6.309 17.061 11.015 1.00 81.69 144 CYS A O 1
ATOM 1137 N N . ARG A 1 145 ? -8.504 16.613 10.847 1.00 62.06 145 ARG A N 1
ATOM 1138 C CA . ARG A 1 145 ? -8.920 17.375 12.038 1.00 62.06 145 ARG A CA 1
ATOM 1139 C C . ARG A 1 145 ? -8.840 16.582 13.337 1.00 62.06 145 ARG A C 1
ATOM 1141 O O . ARG A 1 145 ? -8.997 17.179 14.398 1.00 62.06 145 ARG A O 1
ATOM 1148 N N . VAL A 1 146 ? -8.600 15.275 13.274 1.00 51.59 146 VAL A N 1
ATOM 1149 C CA . VAL A 1 146 ? -8.400 14.442 14.461 1.00 51.59 146 VAL A CA 1
ATOM 1150 C C . VAL A 1 146 ? -6.895 14.372 14.731 1.00 51.59 146 VAL A C 1
ATOM 1152 O O . VAL A 1 146 ? -6.214 13.568 14.093 1.00 51.59 146 VAL A O 1
ATOM 1155 N N . PRO A 1 147 ? -6.325 15.176 15.651 1.00 43.97 147 PRO A N 1
ATOM 1156 C CA . PRO A 1 147 ? -5.034 14.811 16.205 1.00 43.97 147 PRO A CA 1
ATOM 1157 C C . PRO A 1 147 ? -5.227 13.445 16.858 1.00 43.97 147 PRO A C 1
ATOM 1159 O O . PRO A 1 147 ? -6.132 13.272 17.677 1.00 43.97 147 PRO A O 1
ATOM 1162 N N . ALA A 1 148 ? -4.427 12.462 16.442 1.00 43.78 148 ALA A N 1
ATOM 1163 C CA . ALA A 1 148 ? -4.389 11.156 17.076 1.00 43.78 148 ALA A CA 1
ATOM 1164 C C . ALA A 1 148 ? -4.184 11.381 18.577 1.00 43.78 148 ALA A C 1
ATOM 1166 O O . ALA A 1 148 ? -3.099 11.769 19.004 1.00 43.78 148 ALA A O 1
ATOM 1167 N N . SER A 1 149 ? -5.248 11.219 19.364 1.00 40.50 149 SER A N 1
ATOM 1168 C CA . SER A 1 149 ? -5.164 11.294 20.811 1.00 40.50 149 SER A CA 1
ATOM 1169 C C . SER A 1 149 ? -4.200 10.199 21.240 1.00 40.50 149 SER A C 1
ATOM 1171 O O . SER A 1 149 ? -4.508 9.012 21.103 1.00 40.50 149 SER A O 1
ATOM 1173 N N . GLU A 1 150 ? -3.021 10.606 21.696 1.00 39.78 150 GLU A N 1
ATOM 1174 C CA . GLU A 1 150 ? -2.089 9.749 22.408 1.00 39.78 150 GLU A CA 1
ATOM 1175 C C . GLU A 1 150 ? -2.867 9.085 23.547 1.00 39.78 150 GLU A C 1
ATOM 1177 O O . GLU A 1 150 ? -3.312 9.734 24.497 1.00 39.78 150 GLU A O 1
ATOM 1182 N N . ALA A 1 151 ? -3.123 7.786 23.389 1.00 35.97 151 ALA A N 1
ATOM 1183 C CA . ALA A 1 151 ? -3.655 6.964 24.454 1.00 35.97 151 ALA A CA 1
ATOM 1184 C C . ALA A 1 151 ? -2.600 6.932 25.566 1.00 35.97 151 ALA A C 1
ATOM 1186 O O . ALA A 1 151 ? -1.462 6.518 25.331 1.00 35.97 151 ALA A O 1
ATOM 1187 N N . ARG A 1 152 ? -3.012 7.456 26.721 1.00 33.25 152 ARG A N 1
ATOM 1188 C CA . ARG A 1 152 ? -2.301 7.463 28.001 1.00 33.25 152 ARG A CA 1
ATOM 1189 C C . ARG A 1 152 ? -1.874 6.067 28.440 1.00 33.25 152 ARG A C 1
ATOM 1191 O O . ARG A 1 152 ? -2.623 5.108 28.143 1.00 33.25 152 ARG A O 1
#

Sequence (152 aa):
MTRRSTSPFQYKHPSTYAEIVVAAKRAHAKRIAELNAASKMITAIEPDLAALAAQGIYYSIGDYSMYLVDWSTSTDSTAKKALRISHSLWGEYADRMVSAFLARGWVVDEAKPDGRMSKVLLRRPKTRIRISLECSEEFAKQLCRVPASEAR

Organism: NCBI:txid2777537

Radius of gyration: 18.99 Å; chains: 1; bounding box: 57×29×58 Å

pLDDT: mean 81.01, std 15.27, range [33.25, 94.12]

Secondary structure (DSSP, 8-state):
-----------PPP-SHHHHHHHHHHHHHHHHHHHHHHHHHHHHHHHHHHHHHHTT--B--STTSEEEEE---TT-SS--EEEEEPBPS-THHHHHHHHHHHHTT-EEEEEE--GGG-EEEEE-TTS--EEEEE--HHHHHHHHT-------

Foldseek 3Di:
DDDPDPDPPDDDDQDDPVSVVVVVVVVVVVVVVFVVVQVVLCVVCVVVQVVCVVVVLDWDPDPPQWTWDFPDDPPDPDTQIAIEHHGPPDQVSQLVSVVSVVVVVWAFPAWDQDAQATWTWTHDPPDSYIHITGHHSVSSVVSRPDPPPPDD